Protein AF-A0A2V4MS52-F1 (afdb_monomer)

pLDDT: mean 97.6, std 3.44, range [68.38, 98.75]

Mean predicted aligned error: 2.22 Å

Secondary structure (DSSP, 8-state):
-HHHHHHHHHIIIIIHHHHHHHHTGGGS-TTT-EEEEE--THHHH-BHHHHHHHHHHHHHHHHHHHHHGGGT-EEEEE----

Radius of gyration: 13.68 Å; Cα contacts (8 Å, |Δi|>4): 108; chains: 1; bounding box: 33×21×42 Å

Solvent-accessible surface area (backbone atoms only — not comparable to full-atom values): 4430 Å² total; per-residue (Å²): 111,69,66,60,52,40,50,51,32,29,49,68,58,35,47,51,54,50,54,53,50,63,74,46,48,92,73,50,49,70,62,70,25,74,45,79,46,84,49,29,39,36,34,79,72,60,51,66,48,56,8,54,24,33,34,50,48,55,61,49,39,53,54,48,22,66,70,33,42,88,47,48,21,51,43,48,75,45,56,60,74,133

Sequence (82 aa):
ALLARWRGDFERNVLTAVLLTESVRDRLTPGEGRVVTISSIAALRGAGSFGAAKASLHAWNHFLAAQLGPSGITANIVAPGT

Nearest PDB structures (foldseek):
  6qck-assembly1_A  TM=9.411E-01  e=7.816E-03  Homo sapiens
  4j2o-assembly1_F  TM=8.080E-01  e=2.641E-01  Acinetobacter baumannii D1279779
  4j2o-assembly1_B  TM=8.055E-01  e=6.047E-01  Acinetobacter baumannii D1279779
  3vvc-assembly1_A  TM=8.416E-01  e=1.955E+00  Staphylococcus aureus subsp. aureus Mu50
  3w1v-assembly1_A  TM=7.518E-01  e=8.926E+00  Staphylococcus aureus subsp. aureus Mu50

InterPro domains:
  IPR002347 Short-chain dehydrogenase/reductase SDR [PF13561] (5-81)
  IPR002347 Short-chain dehydrogenase/reductase SDR [PR00081] (27-43)
  IPR002347 Short-chain dehydrogenase/reductase SDR [PR00081] (50-69)
  IPR002347 Short-chain dehydrogenase/reductase SDR [PR00081] (71-82)
  IPR036291 NAD(P)-binding domain superfamily [SSF51735] (5-81)

Organism: NCBI:txid565073

Foldseek 3Di:
DQVVVLVVLLCVQPVVLVVVCVVCVVVAQQLHAEAEHEAACCCVVPDPSNVVNSVVVVVVQVVVQVVRVVSNYGGYYDHDYD

Structure (mmCIF, N/CA/C/O backbone):
data_AF-A0A2V4MS52-F1
#
_entry.id   AF-A0A2V4MS52-F1
#
loop_
_atom_site.group_PDB
_atom_site.id
_atom_site.type_symbol
_atom_site.label_atom_id
_atom_site.label_alt_id
_atom_site.label_comp_id
_atom_site.label_asym_id
_atom_site.label_entity_id
_atom_site.label_seq_id
_atom_site.pdbx_PDB_ins_code
_atom_site.Cartn_x
_atom_site.Cartn_y
_atom_site.Cartn_z
_atom_site.occupancy
_atom_site.B_iso_or_equiv
_atom_site.auth_seq_id
_atom_site.auth_comp_id
_atom_site.auth_asym_id
_atom_site.auth_atom_id
_atom_site.pdbx_PDB_model_num
ATOM 1 N N . ALA A 1 1 ? 7.180 -9.003 -24.222 1.00 93.69 1 ALA A N 1
ATOM 2 C CA . ALA A 1 1 ? 8.141 -8.721 -23.130 1.00 93.69 1 ALA A CA 1
ATOM 3 C C . ALA A 1 1 ? 7.648 -7.631 -22.168 1.00 93.69 1 ALA A C 1
ATOM 5 O O . ALA A 1 1 ? 7.491 -7.925 -20.990 1.00 93.69 1 ALA A O 1
ATOM 6 N N . LEU A 1 2 ? 7.348 -6.409 -22.641 1.00 97.56 2 LEU A N 1
ATOM 7 C CA . LEU A 1 2 ? 6.947 -5.284 -21.775 1.00 97.56 2 LEU A CA 1
ATOM 8 C C . LEU A 1 2 ? 5.688 -5.568 -20.937 1.00 97.56 2 LEU A C 1
ATOM 10 O O . LEU A 1 2 ? 5.751 -5.488 -19.715 1.00 97.56 2 LEU A O 1
ATOM 14 N N . LEU A 1 3 ? 4.583 -5.980 -21.571 1.00 98.38 3 LEU A N 1
ATOM 15 C CA . LEU A 1 3 ? 3.334 -6.311 -20.867 1.00 98.38 3 LEU A CA 1
ATOM 16 C C . LEU A 1 3 ? 3.543 -7.363 -19.766 1.00 98.38 3 LEU A C 1
ATOM 18 O O . LEU A 1 3 ? 3.078 -7.184 -18.646 1.00 98.38 3 LEU A O 1
ATOM 22 N N . ALA A 1 4 ? 4.272 -8.439 -20.074 1.00 98.25 4 ALA A N 1
ATOM 23 C CA . ALA A 1 4 ? 4.542 -9.516 -19.124 1.00 98.25 4 ALA A CA 1
ATOM 24 C C . ALA A 1 4 ? 5.339 -9.026 -17.905 1.00 98.25 4 ALA A C 1
ATOM 26 O O . ALA A 1 4 ? 5.018 -9.397 -16.781 1.00 98.25 4 ALA A O 1
ATOM 27 N N . ARG A 1 5 ? 6.329 -8.142 -18.106 1.00 98.25 5 ARG A N 1
ATOM 28 C CA . ARG A 1 5 ? 7.081 -7.521 -17.006 1.00 98.25 5 ARG A CA 1
ATOM 29 C C . ARG A 1 5 ? 6.177 -6.675 -16.111 1.00 98.25 5 ARG A C 1
ATOM 31 O O . ARG A 1 5 ? 6.231 -6.814 -14.896 1.00 98.25 5 ARG A O 1
ATOM 38 N N . TRP A 1 6 ? 5.342 -5.824 -16.704 1.00 98.44 6 TRP A N 1
ATOM 39 C CA . TRP A 1 6 ? 4.426 -4.967 -15.949 1.00 98.44 6 TRP A CA 1
ATOM 40 C C . TRP A 1 6 ? 3.407 -5.778 -15.150 1.00 98.44 6 TRP A C 1
ATOM 42 O O . TRP A 1 6 ? 3.237 -5.529 -13.959 1.00 98.44 6 TRP A O 1
ATOM 52 N N . ARG A 1 7 ? 2.790 -6.787 -15.775 1.00 98.62 7 ARG A N 1
ATOM 53 C C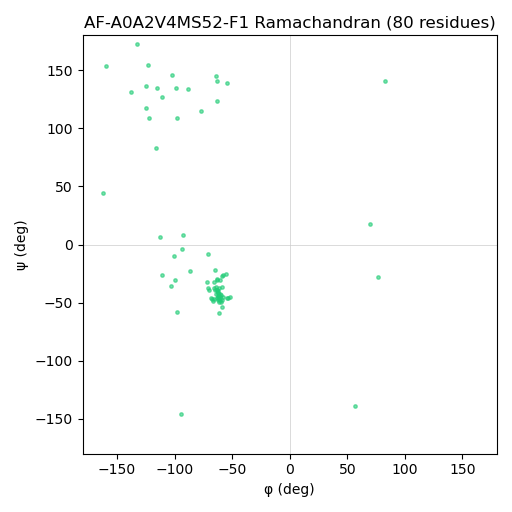A . ARG A 1 7 ? 1.885 -7.710 -15.080 1.00 98.62 7 ARG A CA 1
ATOM 54 C C . ARG A 1 7 ? 2.595 -8.445 -13.953 1.00 98.62 7 ARG A C 1
ATOM 56 O O . ARG A 1 7 ? 2.113 -8.412 -12.832 1.00 98.62 7 ARG A O 1
ATOM 63 N N . GLY A 1 8 ? 3.766 -9.021 -14.218 1.00 98.62 8 GLY A N 1
ATOM 64 C CA . GLY A 1 8 ? 4.529 -9.744 -13.206 1.00 98.62 8 GLY A CA 1
ATOM 65 C C . GLY A 1 8 ? 4.959 -8.866 -12.028 1.00 98.62 8 GLY A C 1
ATOM 66 O O . GLY A 1 8 ? 4.951 -9.326 -10.890 1.00 98.62 8 GLY A O 1
ATOM 67 N N . ASP A 1 9 ? 5.326 -7.602 -12.256 1.00 98.50 9 ASP A N 1
ATOM 68 C CA . ASP A 1 9 ? 5.659 -6.679 -11.164 1.00 98.50 9 ASP A CA 1
ATOM 69 C C . ASP A 1 9 ? 4.424 -6.288 -10.349 1.00 98.50 9 ASP A C 1
ATOM 71 O O . ASP A 1 9 ? 4.506 -6.244 -9.121 1.00 98.50 9 ASP A O 1
ATOM 75 N N . PHE A 1 10 ? 3.279 -6.071 -10.999 1.00 98.69 10 PHE A N 1
ATOM 76 C CA . PHE A 1 10 ? 2.021 -5.788 -10.313 1.00 98.69 10 PHE A CA 1
ATOM 77 C C . PHE A 1 10 ? 1.524 -6.996 -9.507 1.00 98.69 10 PHE A C 1
ATOM 79 O O . PHE A 1 10 ? 1.240 -6.873 -8.320 1.00 98.69 10 PHE A O 1
ATOM 86 N N . GLU A 1 11 ? 1.487 -8.180 -10.115 1.00 98.69 11 GLU A N 1
ATOM 87 C CA . GLU A 1 11 ? 1.056 -9.423 -9.470 1.00 98.69 11 GLU A CA 1
ATOM 88 C C . GLU A 1 11 ? 1.927 -9.728 -8.242 1.00 98.69 11 GLU A C 1
ATOM 90 O O . GLU A 1 11 ? 1.400 -9.943 -7.153 1.00 98.69 11 GLU A O 1
ATOM 95 N N . ARG A 1 12 ? 3.260 -9.654 -8.374 1.00 98.12 12 ARG A N 1
ATOM 96 C CA . ARG A 1 12 ? 4.192 -9.985 -7.281 1.00 98.12 12 ARG A CA 1
ATOM 97 C C . ARG A 1 12 ? 4.237 -8.964 -6.151 1.00 98.12 12 ARG A C 1
ATOM 99 O O . ARG A 1 12 ? 4.520 -9.362 -5.025 1.00 98.12 12 ARG A O 1
ATOM 106 N N . ASN A 1 13 ? 4.031 -7.675 -6.429 1.00 98.25 13 ASN A N 1
ATOM 107 C CA . ASN A 1 13 ? 4.189 -6.623 -5.416 1.00 98.25 13 ASN A CA 1
ATOM 108 C C . ASN A 1 13 ? 2.863 -6.100 -4.867 1.00 98.25 13 ASN A C 1
ATOM 110 O O . ASN A 1 13 ? 2.812 -5.720 -3.702 1.00 98.25 13 ASN A O 1
ATOM 114 N N . VAL A 1 14 ? 1.831 -6.022 -5.706 1.00 98.69 14 VAL A N 1
ATOM 115 C CA . VAL A 1 14 ? 0.551 -5.394 -5.363 1.00 98.69 14 VAL A CA 1
ATOM 116 C C . VAL A 1 14 ? -0.450 -6.455 -4.953 1.00 98.69 14 VAL A C 1
ATOM 118 O O . VAL A 1 14 ? -0.927 -6.433 -3.824 1.00 98.69 14 VAL A O 1
ATOM 121 N N . LEU A 1 15 ? -0.731 -7.419 -5.835 1.00 98.62 15 LEU A N 1
ATOM 122 C CA . LEU A 1 15 ? -1.777 -8.407 -5.564 1.00 98.62 15 LEU A CA 1
ATOM 123 C C . LEU A 1 15 ? -1.431 -9.311 -4.385 1.00 98.62 15 LEU A C 1
ATOM 125 O O . LEU A 1 15 ? -2.311 -9.606 -3.588 1.00 98.62 15 LEU A O 1
ATOM 129 N N . THR A 1 16 ? -0.168 -9.700 -4.218 1.00 98.38 16 THR A N 1
ATOM 130 C CA . THR A 1 16 ? 0.266 -10.467 -3.038 1.00 98.38 16 THR A CA 1
ATOM 131 C C . THR A 1 16 ? -0.025 -9.730 -1.729 1.00 98.38 16 THR A C 1
ATOM 133 O O . THR A 1 16 ? -0.561 -10.335 -0.805 1.00 98.38 16 THR A O 1
ATOM 136 N N . ALA A 1 17 ? 0.270 -8.428 -1.652 1.00 98.31 17 ALA A N 1
ATOM 137 C CA . ALA A 1 17 ? 0.021 -7.616 -0.463 1.00 98.31 17 ALA A CA 1
ATOM 138 C C . ALA A 1 17 ? -1.482 -7.422 -0.210 1.00 98.31 17 ALA A C 1
ATOM 140 O O . ALA A 1 17 ? -1.944 -7.620 0.916 1.00 98.31 17 ALA A O 1
ATOM 141 N N . VAL A 1 18 ? -2.240 -7.089 -1.261 1.00 98.56 18 VAL A N 1
ATOM 142 C CA . VAL A 1 18 ? -3.696 -6.898 -1.194 1.00 98.56 18 VAL A CA 1
ATOM 143 C C . VAL A 1 18 ? -4.379 -8.188 -0.758 1.00 98.56 18 VAL A C 1
ATOM 145 O O . VAL A 1 18 ? -5.028 -8.213 0.280 1.00 98.56 18 VAL A O 1
ATOM 148 N N . LEU A 1 19 ? -4.194 -9.275 -1.508 1.00 98.62 19 LEU A N 1
ATOM 149 C CA . LEU A 1 19 ? -4.897 -10.536 -1.275 1.00 98.62 19 LEU A CA 1
ATOM 150 C C . LEU A 1 19 ? -4.555 -11.140 0.088 1.00 98.62 19 LEU A C 1
ATOM 152 O O . LEU A 1 19 ? -5.456 -11.627 0.765 1.00 98.62 19 LEU A O 1
ATOM 156 N N . LEU A 1 20 ? -3.290 -11.068 0.522 1.00 98.25 20 LEU A N 1
ATOM 157 C CA . LEU A 1 20 ? -2.915 -11.520 1.861 1.00 98.25 20 LEU A CA 1
ATOM 158 C C . LEU A 1 20 ? -3.652 -10.711 2.931 1.00 98.25 20 LEU A C 1
ATOM 160 O O . LEU A 1 20 ? -4.263 -11.299 3.819 1.00 98.25 20 LEU A O 1
ATOM 164 N N . THR A 1 21 ? -3.625 -9.383 2.824 1.00 98.12 21 THR A N 1
ATOM 165 C CA . THR A 1 21 ? -4.251 -8.486 3.803 1.00 98.12 21 THR A CA 1
ATOM 166 C C . THR A 1 21 ? -5.761 -8.694 3.866 1.00 98.12 21 THR A C 1
ATOM 168 O O . THR A 1 21 ? -6.306 -8.818 4.958 1.00 98.12 21 THR A O 1
ATOM 171 N N . GLU A 1 22 ? -6.430 -8.806 2.715 1.00 97.75 22 GLU A N 1
ATOM 172 C CA . GLU A 1 22 ? -7.864 -9.106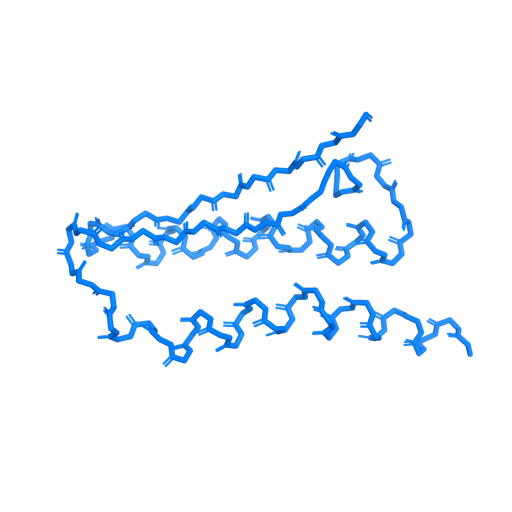 2.656 1.00 97.75 22 GLU A CA 1
ATOM 173 C C . GLU A 1 22 ? -8.179 -10.484 3.257 1.00 97.75 22 GLU A C 1
ATOM 175 O O . GLU A 1 22 ? -9.119 -10.611 4.036 1.00 97.75 22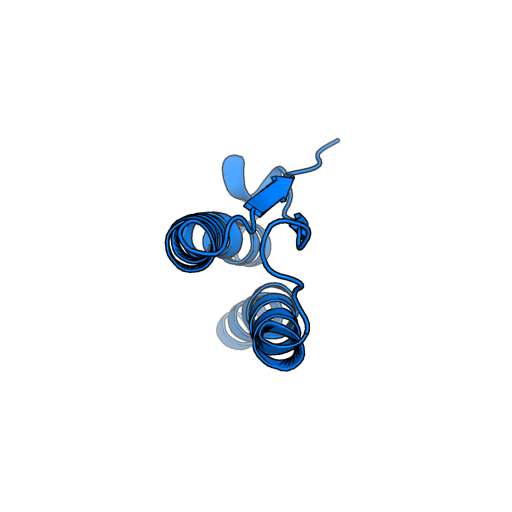 GLU A O 1
ATOM 180 N N . SER A 1 23 ? -7.361 -11.507 2.979 1.00 98.31 23 SER A N 1
ATOM 181 C CA . SER A 1 23 ? -7.595 -12.874 3.476 1.00 98.31 23 SER A CA 1
ATOM 182 C C . SER A 1 23 ? -7.515 -13.018 4.999 1.00 98.31 23 SER A C 1
ATOM 184 O O . SER A 1 23 ? -8.056 -13.971 5.560 1.00 98.31 23 SER A O 1
ATOM 186 N N . VAL A 1 24 ? -6.836 -12.087 5.675 1.00 97.25 24 VAL A N 1
ATOM 187 C CA . VAL A 1 24 ? -6.692 -12.077 7.138 1.00 97.25 24 VAL A CA 1
ATOM 188 C C . VAL A 1 24 ? -7.425 -10.910 7.796 1.00 97.25 24 VAL A C 1
ATOM 190 O O . VAL A 1 24 ? -7.296 -10.738 9.007 1.00 97.25 24 VAL A O 1
ATOM 193 N N . ARG A 1 25 ? -8.198 -10.120 7.038 1.00 95.81 25 ARG A N 1
ATOM 194 C CA . ARG A 1 25 ? -8.866 -8.904 7.527 1.00 95.81 25 ARG A CA 1
ATOM 195 C C . ARG A 1 25 ? -9.714 -9.169 8.769 1.00 95.81 25 ARG A C 1
ATOM 197 O O . ARG A 1 25 ? -9.576 -8.456 9.757 1.00 95.81 25 ARG A O 1
ATOM 204 N N . ASP A 1 26 ? -10.506 -10.237 8.751 1.00 95.62 26 ASP A N 1
ATOM 205 C CA . ASP A 1 26 ? -11.403 -10.604 9.858 1.00 95.62 26 ASP A CA 1
ATOM 206 C C . ASP A 1 26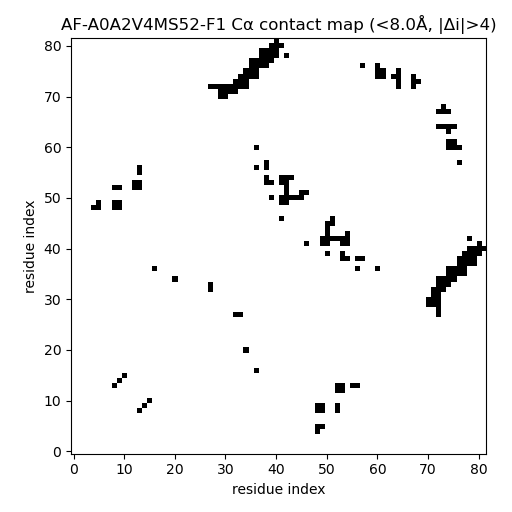 ? -10.660 -11.123 11.101 1.00 95.62 26 ASP A C 1
ATOM 208 O O . ASP A 1 26 ? -11.260 -11.329 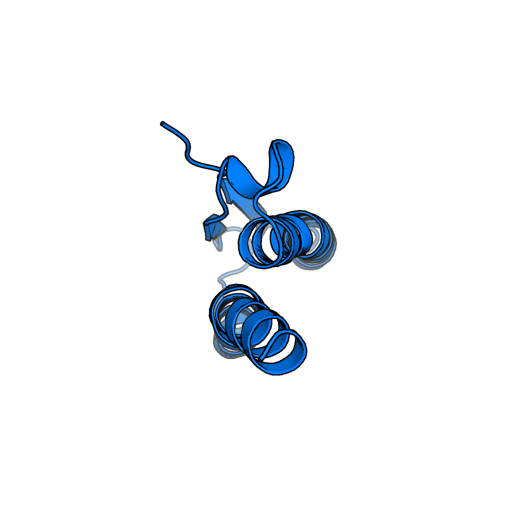12.153 1.00 95.62 26 ASP A O 1
ATOM 212 N N . ARG A 1 27 ? -9.343 -11.340 11.002 1.00 97.12 27 ARG A N 1
ATOM 213 C CA . ARG A 1 27 ? -8.481 -11.725 12.129 1.00 97.12 27 ARG A CA 1
ATOM 214 C C . ARG A 1 27 ? -7.826 -10.525 12.811 1.00 97.12 27 ARG A C 1
ATOM 216 O O . ARG A 1 27 ? -7.104 -10.713 13.786 1.00 97.12 27 ARG A O 1
ATOM 223 N N . LEU A 1 28 ? -8.024 -9.309 12.301 1.00 97.50 28 LEU A N 1
ATOM 224 C CA . LEU A 1 28 ? -7.489 -8.102 12.921 1.00 97.50 28 LEU A CA 1
ATOM 225 C C . LEU A 1 28 ? -8.337 -7.731 14.141 1.00 97.50 28 LEU A C 1
ATOM 227 O O . LEU A 1 28 ? -9.503 -7.365 14.009 1.00 97.50 28 LEU A O 1
ATOM 231 N N . THR A 1 29 ? -7.738 -7.789 15.329 1.00 98.00 29 THR A N 1
ATOM 232 C CA . THR A 1 29 ? -8.400 -7.397 16.578 1.00 98.00 29 THR A CA 1
ATOM 233 C C . THR A 1 29 ? -8.763 -5.904 16.549 1.00 98.00 29 THR A C 1
ATOM 235 O O . THR A 1 29 ? -7.864 -5.075 16.375 1.00 98.00 29 THR A O 1
ATOM 238 N N . PRO A 1 30 ? -10.039 -5.515 16.735 1.00 97.75 30 PRO A N 1
ATOM 239 C CA . PRO A 1 30 ? -10.423 -4.108 16.850 1.00 97.75 30 PRO A CA 1
ATOM 240 C C . PRO A 1 30 ? -9.626 -3.380 17.946 1.00 97.75 30 PRO A C 1
ATOM 242 O O . PRO A 1 30 ? -9.361 -3.941 19.005 1.00 97.75 30 PRO A O 1
ATOM 245 N N . GLY A 1 31 ? -9.201 -2.143 17.686 1.00 97.69 31 GLY A N 1
ATOM 246 C CA . GLY A 1 31 ? -8.367 -1.326 18.583 1.00 97.69 31 GLY A CA 1
ATOM 247 C C . GLY A 1 31 ? -6.876 -1.703 18.630 1.00 97.69 31 GLY A C 1
ATOM 248 O O . GLY A 1 31 ? -6.018 -0.834 18.819 1.00 97.69 31 GLY A O 1
ATOM 249 N N . GLU A 1 32 ? -6.534 -2.968 18.384 1.00 97.81 32 GLU A N 1
ATOM 250 C CA . GLU A 1 32 ? -5.169 -3.492 18.550 1.00 97.81 32 GLU A CA 1
ATOM 251 C C . GLU A 1 32 ? -4.478 -3.847 17.228 1.00 97.81 32 GLU A C 1
ATOM 253 O O . GLU A 1 32 ? -3.254 -3.786 17.133 1.00 97.81 32 GLU A O 1
ATOM 258 N N . GLY A 1 33 ? -5.243 -4.171 16.184 1.00 97.94 33 GLY A N 1
ATOM 259 C CA . GLY A 1 33 ? -4.721 -4.600 14.891 1.00 97.94 33 GLY A CA 1
ATOM 260 C C . GLY A 1 33 ? -3.893 -3.517 14.199 1.00 97.94 33 GLY A C 1
ATOM 261 O O . GLY A 1 33 ? -4.235 -2.330 14.220 1.00 97.94 33 GLY A O 1
ATOM 262 N N . ARG A 1 3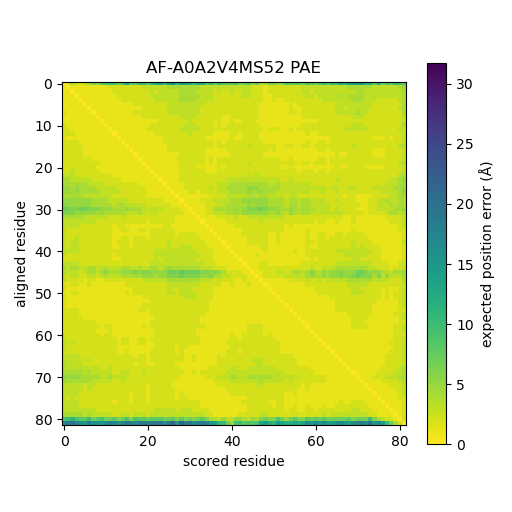4 ? -2.794 -3.917 13.556 1.00 98.25 34 ARG A N 1
ATOM 263 C CA . ARG A 1 34 ? -1.896 -3.022 12.814 1.00 98.25 34 ARG A CA 1
ATOM 264 C C . ARG A 1 34 ? -1.494 -3.681 11.500 1.00 98.25 34 ARG A C 1
ATOM 266 O O . ARG A 1 34 ? -1.050 -4.825 11.496 1.00 98.25 34 ARG A O 1
ATOM 273 N N . VAL A 1 35 ? -1.609 -2.946 10.399 1.00 98.44 35 VAL A N 1
ATOM 274 C CA . VAL A 1 35 ? -1.119 -3.359 9.080 1.00 98.44 35 VAL A CA 1
ATOM 275 C C . VAL A 1 35 ? 0.060 -2.467 8.700 1.00 98.44 35 VAL A C 1
ATOM 277 O O . VAL A 1 35 ? -0.047 -1.241 8.736 1.00 98.44 35 VAL A O 1
ATOM 280 N N . VAL A 1 36 ? 1.193 -3.074 8.342 1.00 98.50 36 VAL A N 1
ATOM 281 C CA . VAL A 1 36 ? 2.378 -2.355 7.854 1.00 98.50 36 VAL A CA 1
ATOM 282 C C . VAL A 1 36 ? 2.744 -2.874 6.469 1.00 98.50 36 VAL A C 1
ATOM 284 O O . VAL A 1 36 ? 3.230 -3.992 6.316 1.00 98.50 36 VAL A O 1
ATOM 287 N N . THR A 1 37 ? 2.520 -2.046 5.454 1.00 98.50 37 THR A N 1
ATOM 288 C CA . THR A 1 37 ? 2.831 -2.361 4.059 1.00 98.50 37 THR A CA 1
ATOM 289 C C . THR A 1 37 ? 4.268 -1.955 3.733 1.00 98.50 37 THR A C 1
ATOM 291 O O . THR A 1 37 ? 4.692 -0.834 4.023 1.00 98.50 37 THR A O 1
ATOM 294 N N . ILE A 1 38 ? 5.025 -2.837 3.073 1.00 97.88 38 ILE A N 1
ATOM 295 C CA . ILE A 1 38 ? 6.404 -2.548 2.650 1.00 97.88 38 ILE A CA 1
ATOM 296 C C . ILE A 1 38 ? 6.450 -2.118 1.177 1.00 97.88 38 ILE A C 1
ATOM 298 O O . ILE A 1 38 ? 6.286 -2.915 0.244 1.00 97.88 38 ILE A O 1
ATOM 302 N N . SER A 1 39 ? 6.724 -0.832 0.969 1.00 97.94 39 SER A N 1
ATOM 303 C CA . SER A 1 39 ? 6.969 -0.217 -0.335 1.00 97.94 39 SER A CA 1
ATOM 304 C C . SER A 1 39 ? 8.475 -0.147 -0.659 1.00 97.94 39 SER A C 1
ATOM 306 O O . SER A 1 39 ? 9.225 -1.066 -0.344 1.00 97.94 39 SER A O 1
ATOM 308 N N . SER A 1 40 ? 8.918 0.901 -1.358 1.00 98.38 40 SER A N 1
ATOM 309 C CA . SER A 1 40 ? 10.312 1.209 -1.696 1.00 98.38 40 SER A CA 1
ATOM 310 C C . SER A 1 40 ? 10.440 2.694 -2.051 1.00 98.38 40 SER A C 1
ATOM 312 O O . SER A 1 40 ? 9.489 3.275 -2.571 1.00 98.38 40 SER A O 1
ATOM 314 N N . ILE A 1 41 ? 11.619 3.298 -1.872 1.00 98.12 41 ILE A N 1
ATOM 315 C CA . ILE A 1 41 ? 11.952 4.641 -2.378 1.00 98.12 41 ILE A CA 1
ATOM 316 C C . ILE A 1 41 ? 11.733 4.757 -3.897 1.00 98.12 41 ILE A C 1
ATOM 318 O O . ILE A 1 41 ? 11.437 5.836 -4.407 1.00 98.12 41 ILE A O 1
ATOM 322 N N . ALA A 1 42 ? 11.792 3.633 -4.620 1.00 97.88 42 ALA A N 1
ATOM 323 C CA . ALA A 1 42 ? 11.458 3.534 -6.038 1.00 97.88 42 ALA A CA 1
ATOM 324 C C . ALA A 1 42 ? 10.013 3.960 -6.361 1.00 97.88 42 ALA A C 1
ATOM 326 O O . ALA A 1 42 ? 9.750 4.419 -7.471 1.00 97.88 42 ALA A O 1
ATOM 327 N N . ALA A 1 43 ? 9.087 3.841 -5.402 1.00 97.94 43 ALA A N 1
ATOM 328 C CA . ALA A 1 43 ? 7.720 4.347 -5.531 1.00 97.94 43 ALA A CA 1
ATOM 329 C C . ALA A 1 43 ? 7.670 5.874 -5.670 1.00 97.94 43 ALA A C 1
ATOM 331 O O . ALA A 1 43 ? 6.764 6.404 -6.30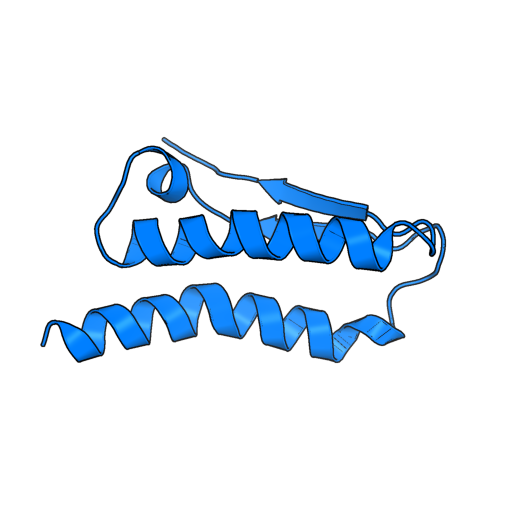1 1.00 97.94 43 ALA A O 1
ATOM 332 N N . LEU A 1 44 ? 8.641 6.566 -5.067 1.00 97.25 44 LEU A N 1
ATOM 333 C CA . LEU A 1 44 ? 8.693 8.025 -4.995 1.00 97.25 44 LEU A CA 1
ATOM 334 C C . LEU A 1 44 ? 9.643 8.621 -6.041 1.00 97.25 44 LEU A C 1
ATOM 336 O O . LEU A 1 44 ? 9.423 9.731 -6.509 1.00 97.25 44 LEU A O 1
ATOM 340 N N . ARG A 1 45 ? 10.701 7.890 -6.413 1.00 96.19 45 ARG A N 1
ATOM 341 C CA . ARG A 1 45 ? 11.730 8.350 -7.366 1.00 96.19 45 ARG A CA 1
ATOM 342 C C . ARG A 1 45 ? 11.572 7.798 -8.785 1.00 96.19 45 ARG A C 1
ATOM 344 O O . ARG A 1 45 ? 12.248 8.265 -9.694 1.00 96.19 45 ARG A O 1
ATOM 351 N N . GLY A 1 46 ? 10.683 6.826 -8.978 1.00 93.50 46 GLY A N 1
ATOM 352 C CA . GLY A 1 46 ? 10.510 6.121 -10.245 1.00 93.50 46 GLY A CA 1
ATOM 353 C C . GLY A 1 46 ? 11.524 4.987 -10.437 1.00 93.50 46 GLY A C 1
ATOM 354 O O . GLY A 1 46 ? 12.690 5.090 -10.069 1.00 93.50 46 GLY A O 1
ATOM 355 N N . ALA A 1 47 ? 11.060 3.871 -11.008 1.00 95.88 47 ALA A N 1
ATOM 356 C CA . ALA A 1 47 ? 11.880 2.702 -11.359 1.00 95.88 47 ALA A CA 1
ATOM 357 C C . ALA A 1 47 ? 11.154 1.801 -12.380 1.00 95.88 47 ALA A C 1
ATOM 359 O O . AL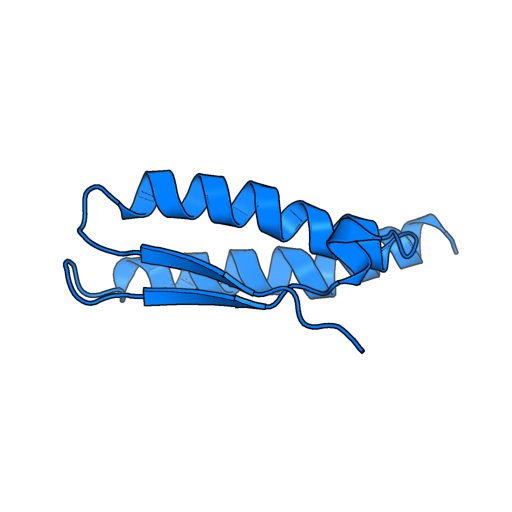A A 1 47 ? 11.052 0.582 -12.213 1.00 95.88 47 ALA A O 1
ATOM 360 N N . GLY A 1 48 ? 10.555 2.414 -13.406 1.00 97.56 48 GLY A N 1
ATOM 361 C CA . GLY A 1 48 ? 9.709 1.709 -14.374 1.00 97.56 48 GLY A CA 1
ATOM 362 C C . GLY A 1 48 ? 8.539 0.971 -13.707 1.00 97.56 48 GLY A C 1
ATOM 363 O O . GLY A 1 48 ? 7.930 1.485 -12.769 1.00 97.56 48 GLY A O 1
ATOM 364 N N . SER A 1 49 ? 8.251 -0.248 -14.172 1.00 98.25 49 SER A N 1
ATOM 365 C CA . SER A 1 49 ? 7.142 -1.088 -13.691 1.00 98.25 49 SER A CA 1
ATOM 366 C C . SER A 1 49 ? 7.212 -1.414 -12.198 1.00 98.25 49 SER A C 1
ATOM 368 O O . SER A 1 49 ? 6.182 -1.418 -11.532 1.00 98.25 49 SER A O 1
ATOM 370 N N . PHE A 1 50 ? 8.411 -1.625 -11.648 1.00 98.00 50 PHE A N 1
ATOM 371 C CA . PHE A 1 50 ? 8.592 -1.876 -10.217 1.00 98.00 50 PHE A CA 1
ATOM 372 C C . PHE A 1 50 ? 8.219 -0.648 -9.379 1.00 98.00 50 PHE A C 1
ATOM 374 O O . PHE A 1 50 ? 7.462 -0.763 -8.417 1.00 98.00 50 PHE A O 1
ATOM 381 N N . GLY A 1 51 ? 8.705 0.535 -9.774 1.00 98.38 51 GLY A N 1
ATOM 382 C CA . GLY A 1 51 ? 8.360 1.796 -9.114 1.00 98.38 51 GLY A CA 1
ATOM 383 C C . GLY A 1 51 ? 6.861 2.086 -9.190 1.00 98.38 51 GLY A C 1
ATOM 384 O O . GLY A 1 51 ? 6.251 2.386 -8.169 1.00 98.38 51 GLY A O 1
ATOM 385 N N . ALA A 1 52 ? 6.245 1.896 -10.362 1.00 98.50 52 ALA A N 1
ATOM 386 C CA . ALA A 1 52 ? 4.799 2.047 -10.545 1.00 98.50 52 ALA A CA 1
ATOM 387 C C . ALA A 1 52 ? 3.991 1.072 -9.665 1.00 98.50 52 ALA A C 1
ATOM 389 O O . ALA A 1 52 ? 3.051 1.482 -8.984 1.00 98.50 52 ALA A O 1
ATOM 390 N N . ALA A 1 53 ? 4.392 -0.202 -9.610 1.00 98.62 53 ALA A N 1
ATOM 391 C CA . ALA A 1 53 ? 3.772 -1.191 -8.732 1.00 98.62 53 ALA A CA 1
ATOM 392 C C . ALA A 1 53 ? 3.905 -0.784 -7.255 1.00 98.62 53 ALA A C 1
ATOM 394 O O . ALA A 1 53 ? 2.915 -0.748 -6.528 1.00 98.62 53 ALA A O 1
ATOM 395 N N . LYS A 1 54 ? 5.098 -0.385 -6.802 1.00 98.50 54 LYS A N 1
ATOM 396 C CA . LYS A 1 54 ? 5.302 0.061 -5.418 1.00 98.50 54 LYS A CA 1
ATOM 397 C C . LYS A 1 54 ? 4.563 1.360 -5.091 1.00 98.50 54 LYS A C 1
ATOM 399 O O . LYS A 1 54 ? 4.110 1.488 -3.958 1.00 98.50 54 LYS A O 1
ATOM 404 N N . ALA A 1 55 ? 4.388 2.273 -6.047 1.00 98.62 55 ALA A N 1
ATOM 405 C CA . ALA A 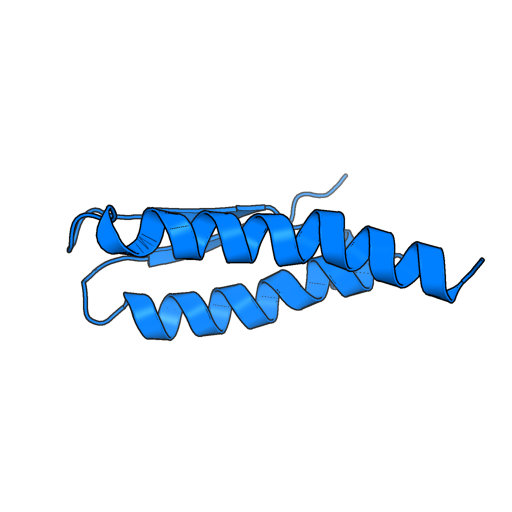1 55 ? 3.581 3.486 -5.892 1.00 98.62 55 ALA A CA 1
ATOM 406 C C . ALA A 1 55 ? 2.093 3.170 -5.692 1.00 98.62 55 ALA A C 1
ATOM 408 O O . ALA A 1 55 ? 1.454 3.772 -4.832 1.00 98.62 55 ALA A O 1
ATOM 409 N N . SER A 1 56 ? 1.553 2.172 -6.399 1.00 98.56 56 SER A N 1
ATOM 410 C CA . SER A 1 56 ? 0.150 1.769 -6.222 1.00 98.56 56 SER A CA 1
ATOM 411 C C . SER A 1 56 ? -0.175 1.299 -4.795 1.00 98.56 56 SER A C 1
ATOM 413 O O . SER A 1 56 ? -1.270 1.564 -4.299 1.00 98.56 56 SER A O 1
ATOM 415 N N . LEU A 1 57 ? 0.799 0.712 -4.085 1.00 98.69 57 LEU A N 1
ATOM 416 C CA . LEU A 1 57 ? 0.641 0.344 -2.674 1.00 98.69 57 LEU A CA 1
ATOM 417 C C . LEU A 1 57 ? 0.409 1.556 -1.764 1.00 98.69 57 LEU A C 1
ATOM 419 O O . LEU A 1 57 ? -0.268 1.407 -0.755 1.00 98.69 57 LEU A O 1
ATOM 423 N N . HIS A 1 58 ? 0.932 2.745 -2.091 1.00 98.62 58 HIS A N 1
ATOM 424 C CA . HIS A 1 58 ? 0.700 3.952 -1.280 1.00 98.62 58 HIS A CA 1
ATOM 425 C C . HIS A 1 58 ? -0.759 4.388 -1.352 1.00 98.62 58 HIS A C 1
ATOM 427 O O . HIS A 1 58 ? -1.384 4.612 -0.317 1.00 98.62 58 HIS A O 1
ATOM 433 N N . ALA A 1 59 ? -1.316 4.439 -2.565 1.00 98.62 59 ALA A N 1
ATOM 434 C CA . ALA A 1 59 ? -2.726 4.759 -2.769 1.00 98.62 59 ALA A CA 1
ATOM 435 C C . ALA A 1 59 ? -3.635 3.717 -2.100 1.00 98.62 59 ALA A C 1
ATOM 437 O O . ALA A 1 59 ? -4.569 4.072 -1.381 1.00 98.62 59 ALA A O 1
ATOM 438 N N . TRP A 1 60 ? -3.321 2.429 -2.271 1.00 98.62 60 TRP A N 1
ATOM 439 C CA . TRP A 1 60 ? -4.078 1.357 -1.631 1.00 98.62 60 TRP A CA 1
ATOM 440 C C . TRP A 1 60 ? -3.976 1.396 -0.099 1.00 98.62 60 TRP A C 1
ATOM 442 O O . TRP A 1 60 ? -4.994 1.271 0.574 1.00 98.62 60 TRP A O 1
ATOM 452 N N . ASN A 1 61 ? -2.793 1.643 0.474 1.00 98.75 61 ASN A N 1
ATOM 453 C CA . ASN A 1 61 ? -2.629 1.748 1.925 1.00 98.75 61 ASN A CA 1
ATOM 454 C C . ASN A 1 61 ? -3.401 2.945 2.501 1.00 98.75 61 ASN A C 1
ATOM 456 O O . ASN A 1 61 ? -3.962 2.837 3.587 1.00 98.75 61 ASN A O 1
ATOM 460 N N . HIS A 1 62 ? -3.459 4.072 1.785 1.00 98.56 62 HIS A N 1
ATOM 461 C CA . HIS A 1 62 ? -4.270 5.219 2.200 1.00 98.56 62 HIS A CA 1
ATOM 462 C C . HIS A 1 62 ? -5.762 4.860 2.267 1.00 98.56 62 HIS A C 1
ATOM 464 O O . HIS A 1 62 ? -6.420 5.117 3.275 1.00 98.56 62 HIS A O 1
ATOM 470 N N . PHE A 1 63 ? -6.276 4.186 1.235 1.00 98.62 63 PHE A N 1
ATOM 471 C CA . PHE A 1 63 ? -7.638 3.650 1.233 1.00 98.62 63 PHE A CA 1
ATOM 472 C C . PHE A 1 63 ? -7.869 2.647 2.376 1.00 98.62 63 PHE A C 1
ATOM 474 O O . PHE A 1 63 ? -8.881 2.715 3.074 1.00 98.62 63 PHE A O 1
ATOM 481 N N . LEU A 1 64 ? -6.916 1.742 2.611 1.00 98.50 64 LEU A N 1
ATOM 482 C CA . LEU A 1 64 ? -7.001 0.748 3.676 1.00 98.50 64 LEU A CA 1
ATOM 483 C C . LEU A 1 64 ? -7.063 1.398 5.065 1.00 98.50 64 LEU A C 1
ATOM 485 O O . LEU A 1 64 ? -7.864 0.974 5.895 1.00 98.50 64 LEU A O 1
ATOM 489 N N . ALA A 1 65 ? -6.266 2.442 5.305 1.00 98.62 65 ALA A N 1
ATOM 490 C CA . ALA A 1 65 ? -6.283 3.190 6.557 1.00 98.62 65 ALA A CA 1
ATOM 491 C C . ALA A 1 65 ? -7.656 3.826 6.819 1.00 98.62 65 ALA A C 1
ATOM 493 O O . ALA A 1 65 ? -8.166 3.736 7.934 1.00 98.62 65 ALA A O 1
ATOM 494 N N . ALA A 1 66 ? -8.283 4.404 5.790 1.00 98.62 66 ALA A N 1
ATOM 495 C CA . ALA A 1 66 ? -9.624 4.971 5.904 1.00 98.62 66 ALA A CA 1
ATOM 496 C C . ALA A 1 66 ? -10.684 3.906 6.236 1.00 98.62 66 ALA A C 1
ATOM 498 O O . ALA A 1 66 ? -11.566 4.156 7.053 1.00 98.62 66 ALA A O 1
ATOM 499 N N . GLN A 1 67 ? -10.579 2.708 5.652 1.00 98.19 67 GLN A N 1
ATOM 500 C CA . GLN A 1 67 ? -11.508 1.609 5.938 1.00 98.19 67 GLN A CA 1
ATOM 501 C C . GLN A 1 67 ? -11.339 1.007 7.337 1.00 98.19 67 GLN A C 1
ATOM 503 O O . GLN A 1 67 ? -12.322 0.611 7.954 1.00 98.19 67 GLN A O 1
ATOM 508 N N . LEU A 1 68 ? -10.102 0.891 7.823 1.00 98.12 68 LEU A N 1
ATOM 509 C CA . LEU A 1 68 ? -9.792 0.236 9.099 1.00 98.12 68 LEU A CA 1
ATOM 510 C C . LEU A 1 68 ? -9.888 1.180 10.309 1.00 98.12 68 LEU A C 1
ATOM 512 O O . LEU A 1 68 ? -10.113 0.724 11.433 1.00 98.12 68 LEU A O 1
ATOM 516 N N . GLY A 1 69 ? -9.771 2.490 10.075 1.00 98.31 69 GLY A N 1
ATOM 517 C CA . GLY A 1 69 ? -9.816 3.529 11.101 1.00 98.31 69 GLY A CA 1
ATOM 518 C C . GLY A 1 69 ? -11.029 3.461 12.043 1.00 98.31 69 GLY A C 1
ATOM 519 O O . GLY A 1 69 ? -10.820 3.529 13.255 1.00 98.31 69 GLY A O 1
ATOM 520 N N . PRO A 1 70 ? -12.273 3.263 11.555 1.00 98.19 70 PRO A N 1
ATOM 521 C CA . PRO A 1 70 ? -13.455 3.138 12.415 1.00 98.19 70 PRO A CA 1
ATOM 522 C C . PRO A 1 70 ? -13.383 1.998 13.439 1.00 98.19 70 PRO A C 1
ATOM 524 O O . PRO A 1 70 ? -14.004 2.083 14.493 1.00 98.19 70 PRO A O 1
ATOM 527 N N . SER A 1 71 ? -12.607 0.948 13.161 1.00 97.94 71 SER A N 1
ATOM 528 C CA . SER A 1 71 ? -12.388 -0.179 14.078 1.00 97.94 71 SER A CA 1
ATOM 529 C C . SER A 1 71 ? -11.158 0.000 14.975 1.00 97.94 71 SER A C 1
ATOM 531 O O . SER A 1 71 ? -10.750 -0.944 15.648 1.00 97.94 71 SER A O 1
ATOM 533 N N . GLY A 1 72 ? -10.524 1.178 14.979 1.00 98.19 72 GLY A N 1
ATOM 534 C CA . GLY A 1 72 ? -9.309 1.453 15.755 1.00 98.19 72 GLY A CA 1
ATOM 535 C C . GLY A 1 72 ? -8.062 0.715 15.248 1.00 98.19 72 GLY A C 1
ATOM 536 O O . GLY A 1 72 ? -7.083 0.568 15.982 1.00 98.19 72 GLY A O 1
ATOM 537 N N . ILE A 1 73 ? -8.095 0.228 14.006 1.00 98.69 73 ILE A N 1
ATOM 538 C CA . ILE A 1 73 ? -6.990 -0.479 13.354 1.00 98.69 73 ILE A CA 1
ATOM 539 C C . ILE A 1 73 ? -6.247 0.513 12.454 1.00 98.69 73 ILE A C 1
ATOM 541 O O . ILE A 1 73 ? -6.865 1.269 11.706 1.00 98.69 73 ILE A O 1
ATOM 545 N N . THR A 1 74 ? -4.912 0.511 12.500 1.00 98.56 74 THR A N 1
ATOM 546 C CA . THR A 1 74 ? -4.097 1.398 11.653 1.00 98.56 74 THR A CA 1
ATOM 547 C C . THR A 1 74 ? -3.499 0.641 10.473 1.00 98.56 74 THR A C 1
ATOM 549 O O . THR A 1 74 ? -3.129 -0.528 10.593 1.00 98.56 74 THR A O 1
ATOM 552 N N . ALA A 1 75 ? -3.365 1.323 9.335 1.00 98.62 75 ALA A N 1
ATOM 553 C CA . ALA A 1 75 ? -2.613 0.839 8.183 1.00 98.62 75 ALA A CA 1
ATOM 554 C C . ALA A 1 75 ? -1.561 1.874 7.786 1.00 98.62 75 ALA A C 1
ATOM 556 O O . ALA A 1 75 ? -1.887 3.000 7.412 1.00 98.62 75 ALA A O 1
ATOM 557 N N . ASN A 1 76 ? -0.290 1.497 7.859 1.00 98.69 76 ASN A N 1
ATOM 558 C CA . ASN A 1 76 ? 0.839 2.369 7.559 1.00 98.69 76 ASN A CA 1
ATOM 559 C C . ASN A 1 76 ? 1.705 1.759 6.463 1.00 98.69 76 ASN A C 1
ATOM 561 O O . ASN A 1 76 ? 1.764 0.542 6.302 1.00 98.69 76 ASN A O 1
ATOM 565 N N . ILE A 1 77 ? 2.416 2.611 5.733 1.00 98.62 77 ILE A N 1
ATOM 566 C CA . ILE A 1 77 ? 3.313 2.186 4.665 1.00 98.62 77 ILE A CA 1
ATOM 567 C C . ILE A 1 77 ? 4.711 2.736 4.902 1.00 98.62 77 ILE A C 1
ATOM 569 O O . ILE A 1 77 ? 4.885 3.899 5.258 1.00 98.62 77 ILE A O 1
ATOM 573 N N . VAL A 1 78 ? 5.713 1.889 4.692 1.00 98.50 78 VAL A N 1
ATOM 574 C CA . VAL A 1 78 ? 7.126 2.262 4.797 1.00 98.50 78 VAL A CA 1
ATOM 575 C C . VAL A 1 78 ? 7.758 2.128 3.421 1.00 98.50 78 VAL A C 1
ATOM 577 O O . VAL A 1 78 ? 7.548 1.128 2.737 1.00 98.50 78 VAL A O 1
ATOM 580 N N . ALA A 1 79 ? 8.539 3.123 3.002 1.00 98.06 79 ALA A N 1
ATOM 581 C CA . ALA A 1 79 ? 9.248 3.127 1.724 1.00 98.06 79 ALA A CA 1
ATOM 582 C C . ALA A 1 79 ? 10.771 3.144 1.949 1.00 98.06 79 ALA A C 1
ATOM 584 O O . ALA A 1 79 ? 11.377 4.214 1.907 1.00 98.06 79 ALA A O 1
ATOM 585 N N . PRO A 1 80 ? 11.405 1.979 2.188 1.00 97.75 80 PRO A N 1
ATOM 586 C CA . PRO A 1 80 ? 12.847 1.909 2.388 1.00 97.75 80 PRO A CA 1
ATOM 587 C C . PRO A 1 80 ? 13.611 2.322 1.132 1.00 97.75 80 PRO A C 1
ATOM 589 O O . PRO A 1 80 ? 13.197 2.010 0.010 1.00 97.75 80 PRO A O 1
ATOM 592 N N . GLY A 1 81 ? 14.754 2.970 1.324 1.00 92.44 81 GLY A N 1
ATOM 593 C CA . GLY A 1 81 ? 15.712 3.269 0.268 1.00 92.44 81 GLY A CA 1
ATOM 594 C C . GLY A 1 81 ? 17.135 2.911 0.673 1.00 92.44 81 GLY A C 1
ATOM 595 O O . GLY A 1 81 ? 17.388 2.567 1.826 1.00 92.44 81 GLY A O 1
ATOM 596 N N . THR A 1 82 ? 18.032 3.023 -0.301 1.00 68.38 82 THR A N 1
ATOM 597 C CA . THR A 1 82 ? 19.478 3.194 -0.118 1.00 68.38 82 THR A CA 1
ATOM 598 C C . THR A 1 82 ? 19.862 4.566 -0.641 1.00 68.38 82 THR A C 1
ATOM 600 O O . THR A 1 82 ? 19.303 4.939 -1.705 1.00 68.38 82 THR A O 1
#